Protein AF-A0A355GK27-F1 (afdb_monomer)

Radius of gyration: 18.5 Å; Cα contacts (8 Å, |Δi|>4): 114; chains: 1; bounding box: 37×32×58 Å

Solvent-ac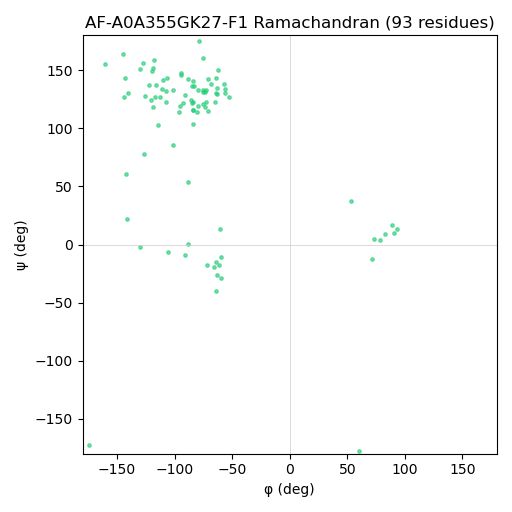cessible surface area (backbone atoms only — not comparable to full-atom values): 6457 Å² total; per-residue (Å²): 116,101,46,75,92,50,95,86,49,69,75,65,64,64,98,72,83,86,89,80,82,89,51,90,98,54,84,80,74,91,79,86,79,88,81,78,86,47,46,72,53,70,53,70,45,55,46,99,86,68,46,59,36,62,72,48,74,48,71,41,64,82,32,60,32,92,91,45,53,71,50,95,54,40,51,62,43,79,26,50,65,13,45,46,76,49,65,67,44,56,89,98,64,89,123

Mean predicted aligned error: 8.69 Å

Foldseek 3Di:
DVCPPDPPDFDQLDPDDDDDDDDPPDDDDDDDDDDDFKDKDKDFDADPVRFGDAWDWAFDSQQADPVCSRDPTHDIDIDGRRIDMDIRHDPPDDD

Secondary structure (DSSP, 8-state):
-TTTTSTT------S--------TT-PPPPPP-PPPPPEEEEEE-B-TTSPBPSEEEE--TT---TT-TTSTT---EEEETTEEEEEEEPTT---

Nearest PDB structures (foldseek):
  2mph-assembly1_A  TM=1.589E-01  e=9.175E+00  Homo sapiens

pLDDT: mean 80.05, std 16.35, range [41.25, 97.62]

Structure (mmCIF, N/CA/C/O backbone):
data_AF-A0A355GK27-F1
#
_entry.id   AF-A0A355GK27-F1
#
loop_
_atom_site.group_PDB
_atom_site.id
_atom_site.type_symbol
_atom_site.label_atom_id
_atom_site.label_alt_id
_atom_site.label_comp_id
_atom_site.label_asym_id
_atom_site.label_entity_id
_atom_site.label_seq_id
_atom_site.pdbx_PDB_ins_code
_atom_site.Cartn_x
_atom_site.Cartn_y
_atom_site.Cartn_z
_atom_site.occupancy
_atom_site.B_iso_or_equiv
_atom_site.auth_seq_id
_atom_site.auth_comp_id
_atom_site.auth_asym_id
_atom_site.auth_atom_id
_atom_site.pdbx_PDB_model_num
ATOM 1 N N . ARG A 1 1 ? -18.085 13.947 12.893 1.00 45.78 1 ARG A N 1
ATOM 2 C CA . ARG A 1 1 ? -16.670 13.800 12.453 1.00 45.78 1 ARG A CA 1
ATOM 3 C C . ARG A 1 1 ? -16.162 15.180 12.009 1.00 45.78 1 ARG A C 1
ATOM 5 O O . ARG A 1 1 ? -16.988 15.934 11.517 1.00 45.78 1 ARG A O 1
ATOM 12 N N . VAL A 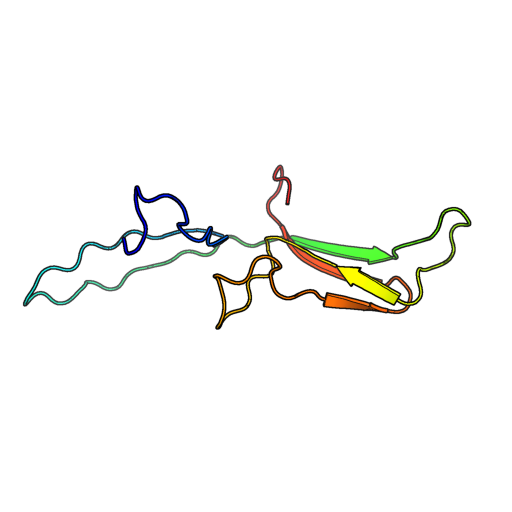1 2 ? -14.884 15.547 12.193 1.00 41.25 2 VAL A N 1
ATOM 13 C CA . VAL A 1 2 ? -14.406 16.960 12.119 1.00 41.25 2 VAL A CA 1
ATOM 14 C C . VAL A 1 2 ? -14.635 17.666 10.762 1.00 41.25 2 VAL A C 1
ATOM 16 O O . VAL A 1 2 ? -14.586 18.888 10.711 1.00 41.25 2 VAL A O 1
ATOM 19 N N . HIS A 1 3 ? -15.031 16.965 9.692 1.00 50.41 3 HIS A N 1
ATOM 20 C CA . HIS A 1 3 ? -15.332 17.590 8.391 1.00 50.41 3 HIS A CA 1
ATOM 21 C C . HIS A 1 3 ? -16.536 16.994 7.643 1.00 50.41 3 HIS A C 1
ATOM 23 O O . HIS A 1 3 ? -16.646 17.117 6.426 1.00 50.41 3 HIS A O 1
ATOM 29 N N . GLU A 1 4 ? -17.452 16.331 8.344 1.00 42.56 4 GLU A N 1
ATOM 30 C CA . GLU A 1 4 ? -18.635 15.749 7.700 1.00 42.56 4 GLU A CA 1
ATOM 31 C C . GLU A 1 4 ? -19.600 16.867 7.264 1.00 42.56 4 GLU A C 1
ATOM 33 O O . GLU A 1 4 ? -20.105 17.610 8.102 1.00 42.56 4 GLU A O 1
ATOM 38 N N . GLY A 1 5 ? -19.810 17.025 5.952 1.00 48.00 5 GLY A N 1
ATOM 39 C CA . GLY A 1 5 ? -20.793 17.959 5.384 1.00 48.00 5 GLY A CA 1
ATOM 40 C C . GLY A 1 5 ? -20.310 19.383 5.069 1.00 48.00 5 GLY A C 1
ATOM 41 O O .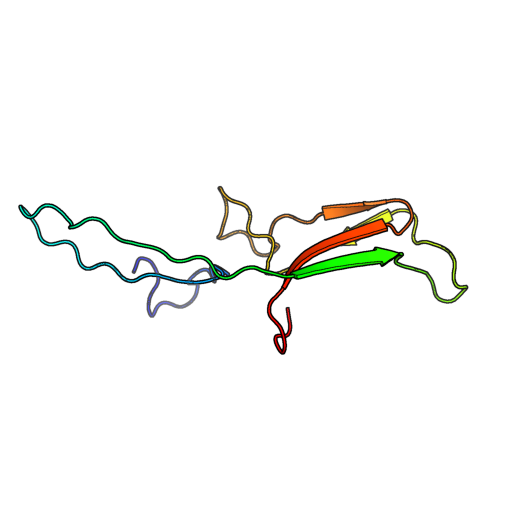 GLY A 1 5 ? -21.146 20.227 4.757 1.00 48.00 5 GLY A O 1
ATOM 42 N N . LYS A 1 6 ? -19.001 19.682 5.116 1.00 53.97 6 LYS A N 1
ATOM 43 C CA . LYS A 1 6 ? -18.458 20.998 4.708 1.00 53.97 6 LYS A CA 1
ATOM 44 C C . LYS A 1 6 ? -17.648 20.911 3.401 1.00 53.97 6 LYS A C 1
ATOM 46 O O . LYS A 1 6 ? -16.887 19.954 3.238 1.00 53.97 6 LYS A O 1
ATOM 51 N N . PRO A 1 7 ? -17.736 21.907 2.495 1.00 45.88 7 PRO A N 1
ATOM 52 C CA . PRO A 1 7 ? -16.788 22.052 1.390 1.00 45.88 7 PRO A CA 1
ATOM 53 C C . PRO A 1 7 ? -15.358 22.150 1.943 1.00 45.88 7 PRO A C 1
ATOM 55 O O . PRO A 1 7 ? -15.116 22.918 2.871 1.00 45.88 7 PRO A O 1
ATOM 58 N N . GLY A 1 8 ? -14.422 21.359 1.410 1.00 50.56 8 GLY A N 1
ATOM 59 C CA . GLY A 1 8 ? -13.025 21.340 1.871 1.00 50.56 8 GLY A CA 1
ATOM 60 C C . GLY A 1 8 ? -12.690 20.298 2.944 1.00 50.56 8 GLY A C 1
ATOM 61 O O . GLY A 1 8 ? -11.625 20.377 3.547 1.00 50.56 8 GLY A O 1
ATOM 62 N N . GLY A 1 9 ? -13.562 19.318 3.200 1.00 54.06 9 GLY A N 1
ATOM 63 C CA . GLY A 1 9 ? -13.189 18.169 4.025 1.00 54.06 9 GLY A CA 1
ATOM 64 C C . GLY A 1 9 ? -12.083 17.338 3.373 1.00 54.06 9 GLY A C 1
ATOM 65 O O . GLY A 1 9 ? -12.184 16.975 2.199 1.00 54.06 9 GLY A O 1
ATOM 66 N N . THR A 1 10 ? -11.031 17.028 4.129 1.00 53.97 10 THR A N 1
ATOM 67 C CA . THR A 1 10 ? -9.925 16.233 3.603 1.00 53.97 10 THR A CA 1
ATOM 68 C C . THR A 1 10 ? -10.317 14.770 3.439 1.00 53.97 10 THR A C 1
ATOM 70 O O . THR A 1 10 ? -10.917 14.151 4.323 1.00 53.97 10 THR A O 1
ATOM 73 N N . ARG A 1 11 ? -9.989 14.201 2.277 1.00 54.84 11 ARG A N 1
ATOM 74 C CA . ARG A 1 11 ? -10.282 12.805 1.965 1.00 54.84 11 ARG A CA 1
ATOM 75 C C . ARG A 1 11 ? -9.188 11.914 2.546 1.00 54.84 11 ARG A C 1
ATOM 77 O O . ARG A 1 11 ? -8.107 11.815 1.983 1.00 54.84 11 ARG A O 1
ATOM 84 N N . VAL A 1 12 ? -9.498 11.254 3.657 1.00 58.50 12 VAL A N 1
ATOM 85 C CA . VAL A 1 12 ? -8.627 10.239 4.261 1.00 58.50 12 VAL A CA 1
ATOM 86 C C . VAL A 1 12 ? -8.865 8.898 3.568 1.00 58.50 12 VAL A C 1
ATOM 88 O O . VAL A 1 12 ? -9.958 8.336 3.660 1.00 58.50 12 VAL A O 1
ATOM 91 N N . TYR A 1 13 ? -7.843 8.374 2.894 1.00 61.00 13 TYR A N 1
ATOM 92 C CA . TYR A 1 13 ? -7.880 7.088 2.186 1.00 61.00 13 TYR A CA 1
ATOM 93 C C . TYR A 1 13 ? -7.494 5.920 3.105 1.00 61.00 13 TYR A C 1
ATOM 95 O O . TYR A 1 13 ? -6.578 5.160 2.815 1.00 61.00 13 TYR A O 1
ATOM 103 N N . ALA A 1 14 ? -8.168 5.780 4.248 1.00 63.97 14 ALA A N 1
ATOM 104 C CA . ALA A 1 14 ? -7.956 4.613 5.102 1.00 63.97 14 ALA A CA 1
ATOM 105 C C . ALA A 1 14 ? -8.550 3.352 4.452 1.00 63.97 14 ALA A C 1
ATOM 107 O O . ALA A 1 14 ? -9.636 3.402 3.874 1.00 63.97 14 ALA A O 1
ATOM 108 N N . HIS A 1 15 ? -7.873 2.213 4.610 1.00 68.88 15 HIS A N 1
ATOM 109 C CA . HIS A 1 15 ? -8.324 0.910 4.100 1.00 68.88 15 HIS A CA 1
ATOM 110 C C . HIS A 1 15 ? -9.686 0.467 4.664 1.00 68.88 15 HIS A C 1
ATOM 112 O O . HIS A 1 15 ? -10.416 -0.286 4.016 1.00 68.88 15 HIS A O 1
ATOM 118 N N . ALA A 1 16 ? -10.009 0.902 5.886 1.00 73.31 16 ALA A N 1
ATOM 119 C CA . ALA A 1 16 ? -11.273 0.654 6.565 1.00 73.31 16 ALA A CA 1
ATOM 120 C C . ALA A 1 16 ? -11.482 1.674 7.696 1.00 73.31 16 ALA A C 1
ATOM 122 O O . ALA A 1 16 ? -10.522 2.206 8.255 1.00 73.31 16 ALA A O 1
ATOM 123 N N . PHE A 1 17 ? -12.742 1.910 8.064 1.00 76.38 17 PHE A N 1
ATOM 124 C CA . PHE A 1 17 ? -13.107 2.662 9.263 1.00 76.38 17 PHE A CA 1
ATOM 125 C C . PHE A 1 17 ? -13.954 1.780 10.173 1.00 76.38 17 PHE A C 1
ATOM 127 O O . PHE A 1 17 ? -15.015 1.318 9.758 1.00 76.38 17 PHE A O 1
ATOM 134 N N . GLN A 1 18 ? -13.525 1.609 11.424 1.00 82.75 18 GLN A N 1
ATOM 135 C CA . GLN A 1 18 ? -14.358 1.014 12.462 1.00 82.75 18 GLN A CA 1
ATOM 136 C C . GLN A 1 18 ? -15.017 2.133 13.265 1.00 82.75 18 GLN A C 1
ATOM 138 O O . GLN A 1 18 ? -14.347 2.923 13.932 1.00 82.75 18 GLN A O 1
ATOM 143 N N . LYS A 1 19 ? -16.344 2.232 13.179 1.00 83.56 19 LYS A N 1
ATOM 144 C CA . LYS A 1 19 ? -17.092 3.217 13.962 1.00 83.56 19 LYS A CA 1
ATOM 145 C C . LYS A 1 19 ? -17.135 2.769 15.422 1.00 83.56 19 LYS A C 1
ATOM 147 O O . LYS A 1 19 ? -17.509 1.633 15.706 1.00 83.56 19 LYS A O 1
ATOM 152 N N . ILE A 1 20 ? -16.813 3.687 16.328 1.00 87.44 20 ILE A N 1
ATOM 153 C CA . ILE A 1 20 ? -17.024 3.538 17.771 1.00 87.44 20 ILE A CA 1
ATOM 154 C C . ILE A 1 20 ? -17.949 4.653 18.268 1.00 87.44 20 ILE A C 1
ATOM 156 O O . ILE A 1 20 ? -17.949 5.754 17.716 1.00 87.44 20 ILE A O 1
ATOM 160 N N . ASN A 1 21 ? -18.734 4.367 19.307 1.00 88.06 21 ASN A N 1
ATOM 161 C CA . A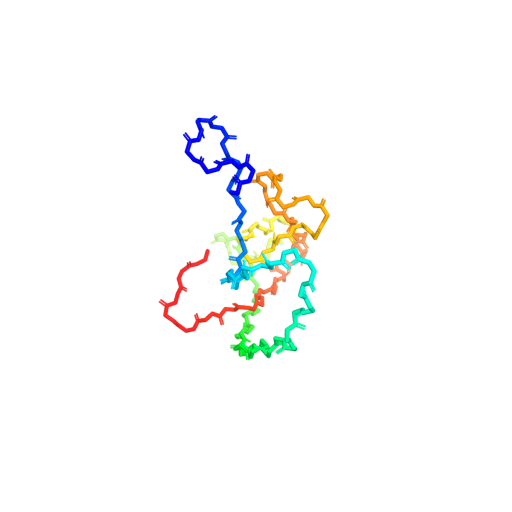SN A 1 21 ? -19.662 5.321 19.923 1.00 88.06 21 ASN A CA 1
ATOM 162 C C . ASN A 1 21 ? -19.394 5.389 21.438 1.00 88.06 21 ASN A C 1
ATOM 164 O O . ASN A 1 21 ? -20.112 4.751 22.211 1.00 88.06 21 ASN A O 1
ATOM 168 N N . PRO A 1 22 ? -18.346 6.104 21.879 1.00 90.12 22 PRO A N 1
ATOM 169 C CA . PRO A 1 22 ? -18.048 6.232 23.300 1.00 90.12 22 PRO A CA 1
ATOM 170 C C . PRO A 1 22 ? -19.170 6.966 24.041 1.00 90.12 22 PRO A C 1
ATOM 172 O O . PRO A 1 22 ? -19.763 7.912 23.521 1.00 90.12 22 PRO A O 1
ATOM 175 N N . GLN A 1 23 ? -19.437 6.541 25.275 1.00 91.94 23 GLN A N 1
ATOM 176 C CA . GLN A 1 23 ? -20.358 7.219 26.186 1.00 91.94 23 GLN A CA 1
ATOM 177 C C . GLN A 1 23 ? -19.591 7.737 27.400 1.00 91.94 23 GLN A C 1
ATOM 179 O O . GLN A 1 23 ? -18.742 7.039 27.952 1.00 91.94 23 GLN A O 1
ATOM 184 N N . MET A 1 24 ? -19.896 8.966 27.820 1.00 93.31 24 MET A N 1
ATOM 185 C CA . MET A 1 24 ? -19.256 9.583 28.981 1.00 93.31 24 MET A CA 1
ATOM 186 C C . MET A 1 24 ? -19.438 8.704 30.226 1.00 93.31 24 MET A C 1
ATOM 188 O O . MET A 1 24 ? -20.536 8.215 30.487 1.00 93.31 24 MET A O 1
ATOM 192 N N . GLY A 1 25 ? -18.357 8.498 30.979 1.00 93.50 25 GLY A N 1
ATOM 193 C CA . GLY A 1 25 ? -18.371 7.690 32.201 1.00 93.50 25 GLY A CA 1
ATOM 194 C C . GLY A 1 25 ? -18.474 6.177 31.983 1.00 93.50 25 GLY A C 1
ATOM 195 O O . GLY A 1 25 ? -18.568 5.448 32.966 1.00 93.50 25 GLY A O 1
ATOM 196 N N . LYS A 1 26 ? -18.444 5.689 30.734 1.00 93.06 26 LYS A N 1
ATOM 197 C CA . LYS A 1 26 ? -18.383 4.255 30.426 1.00 93.06 26 LYS A CA 1
ATOM 198 C C . LYS A 1 26 ? -17.037 3.882 29.822 1.00 93.06 26 LYS A C 1
ATOM 200 O O . LYS A 1 26 ? -16.559 4.541 28.899 1.00 93.06 26 LYS A O 1
ATOM 205 N N . THR A 1 27 ? -16.463 2.792 30.317 1.00 92.12 27 THR A N 1
ATOM 206 C CA . THR A 1 27 ? -15.315 2.144 29.682 1.00 92.12 27 THR A CA 1
ATOM 207 C C . THR A 1 27 ? -15.759 1.520 28.362 1.00 92.12 27 THR A C 1
ATOM 209 O O . THR A 1 27 ? -16.848 0.956 28.272 1.00 92.12 27 THR A O 1
ATOM 212 N N . LEU A 1 28 ? -14.935 1.657 27.325 1.00 90.50 28 LEU A N 1
ATOM 213 C CA . LEU A 1 28 ? -15.149 0.951 26.067 1.00 90.50 28 LEU A CA 1
ATOM 214 C C . LEU A 1 28 ? -14.749 -0.512 26.236 1.00 90.50 28 LEU A C 1
ATOM 216 O O . LEU A 1 28 ? -13.665 -0.797 26.744 1.00 90.50 28 LEU A O 1
ATOM 220 N N . GLU A 1 29 ? -15.606 -1.411 25.768 1.00 89.62 29 GLU A N 1
ATOM 221 C CA . GLU A 1 29 ? -15.253 -2.823 25.661 1.00 89.62 29 GLU A CA 1
ATOM 222 C C . GLU A 1 29 ? -14.085 -3.016 24.681 1.00 89.62 29 GLU A C 1
ATOM 224 O O . GLU A 1 29 ? -13.954 -2.238 23.722 1.00 89.62 29 GLU A O 1
ATOM 229 N N . PRO A 1 30 ? -13.242 -4.045 24.887 1.00 90.06 30 PRO A N 1
ATOM 230 C CA . PRO A 1 30 ? -12.201 -4.404 23.938 1.00 90.06 30 PRO A CA 1
ATOM 231 C C . PRO A 1 30 ? -12.777 -4.592 22.533 1.00 90.06 30 PRO A C 1
ATOM 233 O O . PRO A 1 30 ? -13.729 -5.342 22.321 1.00 90.06 30 PRO A O 1
ATOM 236 N N . LEU A 1 31 ? -12.185 -3.893 21.569 1.00 89.38 31 LEU A N 1
ATOM 237 C CA . LEU A 1 31 ? -12.551 -4.001 20.166 1.00 89.38 31 LEU A CA 1
ATOM 238 C C . LEU A 1 31 ? -11.625 -5.006 19.484 1.00 89.38 31 LEU A C 1
ATOM 240 O O . LEU A 1 31 ? -10.417 -4.783 19.402 1.00 89.38 31 LEU A O 1
ATOM 244 N N . GLU A 1 32 ? -12.201 -6.074 18.947 1.00 90.94 32 GLU A N 1
ATOM 245 C CA . GLU A 1 32 ? -11.485 -6.976 18.052 1.00 90.94 32 GLU A CA 1
ATOM 246 C C . GLU A 1 32 ? -11.524 -6.419 16.623 1.00 90.94 32 GLU A C 1
ATOM 248 O O . GLU A 1 32 ? -12.594 -6.162 16.068 1.00 90.94 32 GLU A O 1
ATOM 253 N N . ILE A 1 33 ? -10.347 -6.204 16.028 1.00 88.12 33 ILE A N 1
ATOM 254 C CA . ILE A 1 33 ? -10.204 -5.789 14.629 1.00 88.12 33 ILE A CA 1
ATOM 255 C C . ILE A 1 33 ? -9.515 -6.920 13.875 1.00 88.12 33 ILE A C 1
ATOM 257 O O . ILE A 1 33 ? -8.299 -7.091 13.964 1.00 88.12 33 ILE A O 1
ATOM 261 N N . THR A 1 34 ? -10.286 -7.682 13.107 1.00 88.19 34 THR A N 1
ATOM 262 C CA . THR A 1 34 ? -9.737 -8.727 12.241 1.00 88.19 34 THR A CA 1
ATOM 263 C C . THR A 1 34 ? -9.182 -8.102 10.964 1.00 88.19 34 THR A C 1
ATOM 265 O O . THR A 1 34 ? -9.909 -7.476 10.190 1.00 88.19 34 THR A O 1
ATOM 268 N N . LEU A 1 35 ? -7.883 -8.279 10.727 1.00 85.38 35 LEU A N 1
ATOM 269 C CA . LEU A 1 35 ? -7.248 -7.853 9.485 1.00 85.38 35 LEU A CA 1
ATOM 270 C C . LEU A 1 35 ? -7.444 -8.912 8.402 1.00 85.38 35 LEU A C 1
ATOM 272 O O . LEU A 1 35 ? -7.258 -10.104 8.635 1.00 85.38 35 LEU A O 1
ATOM 276 N N . GLN A 1 36 ? -7.777 -8.458 7.199 1.00 83.81 36 GLN A N 1
ATOM 277 C CA . GLN A 1 36 ? -7.724 -9.294 6.006 1.00 83.81 36 GLN A CA 1
ATOM 278 C C . GLN A 1 36 ? -6.306 -9.262 5.442 1.00 83.81 36 GLN A C 1
ATOM 280 O O . GLN A 1 36 ? -5.701 -8.191 5.347 1.00 83.81 36 GLN A O 1
ATOM 285 N N . SER A 1 37 ? -5.783 -10.421 5.048 1.00 87.44 37 SER A N 1
ATOM 286 C CA . SER A 1 37 ? -4.504 -10.491 4.348 1.00 87.44 37 SER A CA 1
ATOM 287 C C . SER A 1 37 ? -4.600 -9.765 3.008 1.00 87.44 37 SER A C 1
ATOM 289 O O . SER A 1 37 ? -5.514 -10.013 2.225 1.00 87.44 37 SER A O 1
ATOM 291 N N . GLY A 1 38 ? -3.646 -8.873 2.751 1.00 89.38 38 GLY A N 1
ATOM 292 C CA . GLY A 1 38 ? -3.446 -8.279 1.435 1.00 89.38 38 GLY A CA 1
ATOM 293 C C . GLY A 1 38 ? -2.389 -9.050 0.653 1.00 89.38 38 GLY A C 1
ATOM 294 O O . GLY A 1 38 ? -1.417 -9.542 1.229 1.00 89.38 38 GLY A O 1
ATOM 295 N N . ALA A 1 39 ? -2.566 -9.132 -0.660 1.00 93.00 39 ALA A N 1
ATOM 296 C CA . ALA A 1 39 ? -1.551 -9.629 -1.568 1.00 93.00 39 ALA A CA 1
ATOM 297 C C . ALA A 1 39 ? -0.445 -8.586 -1.790 1.00 93.00 39 ALA A C 1
ATOM 299 O O . ALA A 1 39 ? -0.624 -7.380 -1.576 1.00 93.00 39 ALA A O 1
ATOM 300 N N . THR A 1 40 ? 0.694 -9.083 -2.265 1.00 93.31 40 THR A N 1
ATOM 301 C CA . THR A 1 40 ? 1.844 -8.281 -2.676 1.00 93.31 40 THR A CA 1
ATOM 302 C C . THR A 1 40 ? 2.082 -8.491 -4.160 1.00 93.31 40 THR A C 1
ATOM 304 O O . THR A 1 40 ? 2.248 -9.625 -4.604 1.00 93.31 40 THR A O 1
ATOM 307 N N . VAL A 1 41 ? 2.161 -7.398 -4.911 1.00 92.25 41 VAL A N 1
ATOM 308 C CA . VAL A 1 41 ? 2.634 -7.396 -6.296 1.00 92.25 41 VAL A CA 1
ATOM 309 C C . VAL A 1 41 ? 4.012 -6.755 -6.326 1.00 92.25 41 VAL A C 1
ATOM 311 O O . VAL A 1 41 ? 4.230 -5.689 -5.755 1.00 92.25 41 VAL A O 1
ATOM 314 N N . ALA A 1 42 ? 4.949 -7.406 -7.001 1.00 93.81 42 ALA A N 1
ATOM 315 C CA . ALA A 1 42 ? 6.265 -6.860 -7.284 1.00 93.81 42 ALA A CA 1
ATOM 316 C C . ALA A 1 42 ? 6.565 -7.025 -8.772 1.00 93.81 42 ALA A C 1
ATOM 318 O O . ALA A 1 42 ? 6.074 -7.958 -9.411 1.00 93.81 42 ALA A O 1
ATOM 319 N N . GLY A 1 43 ? 7.369 -6.123 -9.322 1.00 94.62 43 GLY A N 1
ATOM 320 C CA . GLY A 1 43 ? 7.714 -6.172 -10.734 1.00 94.62 43 GLY A CA 1
ATOM 321 C C . GLY A 1 43 ? 8.745 -5.135 -11.141 1.00 94.62 43 GLY A C 1
ATOM 322 O O . GLY A 1 43 ? 9.317 -4.426 -10.308 1.00 94.62 43 GLY A O 1
ATOM 323 N N . THR A 1 44 ? 8.960 -5.056 -12.451 1.00 96.19 44 THR A N 1
ATOM 324 C CA . THR A 1 44 ? 9.904 -4.127 -13.069 1.00 96.19 44 THR A CA 1
ATOM 325 C C . THR A 1 44 ? 9.161 -3.185 -14.006 1.00 96.19 44 THR A C 1
ATOM 327 O O . THR A 1 44 ? 8.554 -3.610 -14.986 1.00 96.19 44 THR A O 1
ATOM 330 N N . LEU A 1 45 ? 9.218 -1.892 -13.705 1.00 95.62 45 LEU A N 1
ATOM 331 C CA . LEU A 1 45 ? 8.762 -0.823 -14.576 1.00 95.62 45 LEU A CA 1
ATOM 332 C C . LEU A 1 45 ? 9.752 -0.662 -15.732 1.00 95.62 45 LEU A C 1
ATOM 334 O O . LEU A 1 45 ? 10.935 -0.403 -15.498 1.00 95.62 45 LEU A O 1
ATOM 338 N N . VAL A 1 46 ? 9.259 -0.789 -16.962 1.00 96.88 46 VAL A N 1
ATOM 339 C CA . VAL A 1 46 ? 10.054 -0.673 -18.190 1.00 96.88 46 VAL A CA 1
ATOM 340 C C . VAL A 1 46 ? 9.563 0.475 -19.071 1.00 96.88 46 VAL A C 1
ATOM 342 O O . VAL A 1 46 ? 8.391 0.846 -19.033 1.00 96.88 46 VAL A O 1
ATOM 345 N N . ASP A 1 47 ? 10.472 1.051 -19.852 1.00 95.06 47 ASP A N 1
ATOM 346 C CA . ASP A 1 47 ? 10.176 2.030 -20.894 1.00 95.06 47 ASP A CA 1
ATOM 347 C C . ASP A 1 47 ? 9.647 1.349 -22.182 1.00 95.06 47 ASP A C 1
ATOM 349 O O . ASP A 1 47 ? 9.628 0.117 -22.270 1.00 95.06 47 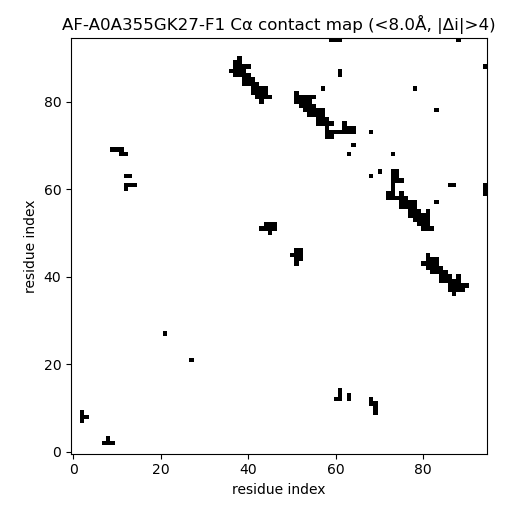ASP A O 1
ATOM 353 N N . PRO A 1 48 ? 9.236 2.109 -23.218 1.00 97.38 48 PRO A N 1
ATOM 354 C CA . PRO A 1 48 ? 8.750 1.527 -24.474 1.00 97.38 48 PRO A CA 1
ATOM 355 C C . PRO A 1 48 ? 9.773 0.675 -25.242 1.00 97.38 48 PRO A C 1
ATOM 357 O O . PRO A 1 48 ? 9.388 -0.092 -26.119 1.00 97.38 48 PRO A O 1
ATOM 360 N N . SER A 1 49 ? 11.068 0.802 -24.938 1.00 97.00 49 SER A N 1
ATOM 361 C CA . SER A 1 49 ? 12.133 -0.038 -25.497 1.00 97.00 49 SER A CA 1
ATOM 362 C C . SER A 1 49 ? 12.385 -1.314 -24.682 1.00 97.00 49 SER A C 1
ATOM 364 O O . SER A 1 49 ? 13.254 -2.109 -25.038 1.00 97.00 49 SER A O 1
ATOM 366 N N . GLY A 1 50 ? 11.633 -1.516 -23.594 1.00 97.12 50 GLY A N 1
ATOM 367 C CA . GLY A 1 50 ? 11.760 -2.649 -22.682 1.00 97.12 50 GLY A CA 1
ATOM 368 C C . GLY A 1 50 ? 12.862 -2.489 -21.632 1.00 97.12 50 GLY A C 1
ATOM 369 O O . GLY A 1 50 ? 13.175 -3.452 -20.934 1.00 97.12 50 GLY A O 1
ATOM 370 N N . LYS A 1 51 ? 13.472 -1.304 -21.497 1.00 97.50 51 LYS A N 1
ATOM 371 C CA . LYS A 1 51 ? 14.541 -1.072 -20.514 1.00 97.50 51 LYS A CA 1
ATOM 372 C C . LYS A 1 51 ? 13.965 -0.640 -19.166 1.00 97.50 51 LYS A C 1
ATOM 374 O O . LYS A 1 51 ? 13.016 0.141 -19.155 1.00 97.50 51 LYS A O 1
ATOM 379 N N . PRO A 1 52 ? 14.532 -1.080 -18.027 1.00 97.62 52 PRO A N 1
ATOM 380 C CA . PRO A 1 52 ? 14.077 -0.636 -16.716 1.00 97.62 52 PRO A CA 1
ATOM 381 C C . PRO A 1 52 ? 14.135 0.885 -16.555 1.00 97.62 52 PRO A C 1
ATOM 383 O O . PRO A 1 52 ? 15.113 1.535 -16.930 1.00 97.62 52 PRO A O 1
ATOM 386 N N . VAL A 1 53 ? 13.097 1.453 -15.947 1.00 97.19 53 VAL A N 1
ATOM 387 C CA . VAL A 1 53 ? 13.050 2.882 -15.630 1.00 97.19 53 VAL A CA 1
ATOM 388 C C . VAL A 1 53 ? 13.981 3.176 -14.457 1.00 97.19 53 VAL A C 1
ATOM 390 O O . VAL A 1 53 ? 13.776 2.685 -13.350 1.00 97.19 53 VAL A O 1
ATOM 393 N N . GLN A 1 54 ? 14.995 4.014 -14.670 1.00 95.44 54 GLN A N 1
ATOM 394 C CA . GLN A 1 54 ? 16.036 4.247 -13.661 1.00 95.44 54 GLN A CA 1
ATOM 395 C C . GLN A 1 54 ? 15.514 4.901 -12.381 1.00 95.44 54 GLN A C 1
ATOM 397 O O . GLN A 1 54 ? 15.935 4.523 -11.288 1.00 95.44 54 GLN A O 1
ATOM 402 N N . GLN A 1 55 ? 14.607 5.869 -12.513 1.00 95.50 55 GLN A N 1
ATOM 403 C CA . GLN A 1 55 ? 14.018 6.595 -11.394 1.00 95.50 55 GLN A CA 1
ATOM 404 C C . GLN A 1 55 ? 12.556 6.914 -11.696 1.00 95.50 55 GLN A C 1
ATOM 406 O O . GLN A 1 55 ? 12.248 7.513 -12.724 1.00 95.50 55 GLN A O 1
ATOM 411 N N . ALA A 1 56 ? 11.664 6.541 -10.784 1.00 93.81 56 ALA A N 1
ATOM 412 C CA . ALA A 1 56 ? 10.260 6.925 -10.827 1.00 93.81 56 ALA A CA 1
ATOM 413 C C . ALA A 1 56 ? 9.707 7.137 -9.413 1.00 93.81 56 ALA A C 1
ATOM 415 O O . ALA A 1 56 ? 10.301 6.716 -8.419 1.00 93.81 56 ALA A O 1
ATOM 416 N N . LEU A 1 57 ? 8.553 7.798 -9.335 1.00 91.19 57 LEU A N 1
ATOM 417 C CA . LEU A 1 57 ? 7.765 7.901 -8.112 1.00 91.19 57 LEU A CA 1
ATOM 418 C C . LEU A 1 57 ? 6.521 7.033 -8.261 1.00 91.19 57 LEU A C 1
ATOM 420 O O . LEU A 1 57 ? 5.731 7.236 -9.182 1.00 91.19 57 LEU A O 1
ATOM 424 N N . MET A 1 58 ? 6.342 6.084 -7.347 1.00 88.25 58 MET A N 1
ATOM 425 C CA . MET A 1 58 ? 5.113 5.308 -7.239 1.00 88.25 58 MET A CA 1
ATOM 426 C C . MET A 1 58 ? 4.187 5.992 -6.238 1.00 88.25 58 MET A C 1
ATOM 428 O O . MET A 1 58 ? 4.539 6.189 -5.075 1.00 88.25 58 MET A O 1
ATOM 432 N N . ILE A 1 59 ? 2.993 6.346 -6.706 1.00 84.69 59 ILE A N 1
ATOM 433 C CA . ILE A 1 59 ? 1.934 6.954 -5.903 1.00 84.69 59 ILE A CA 1
ATOM 434 C C . ILE A 1 59 ? 0.801 5.935 -5.814 1.00 84.69 59 ILE A C 1
ATOM 436 O O . ILE A 1 59 ? 0.341 5.444 -6.841 1.00 84.69 59 ILE A O 1
ATOM 440 N N . SER A 1 60 ? 0.349 5.619 -4.602 1.00 82.31 60 SER A N 1
ATOM 441 C CA . SER A 1 60 ? -0.761 4.690 -4.380 1.00 82.31 60 SER A CA 1
ATOM 442 C C . SER A 1 60 ? -1.626 5.149 -3.215 1.00 82.31 60 SER A C 1
ATOM 444 O O . SER A 1 60 ? -1.113 5.621 -2.202 1.00 82.31 60 SER A O 1
ATOM 446 N N . ARG A 1 61 ? -2.944 4.942 -3.326 1.00 77.75 61 ARG A N 1
ATOM 447 C CA . ARG A 1 61 ? -3.895 5.173 -2.225 1.00 77.75 61 ARG A CA 1
ATOM 448 C C . ARG A 1 61 ? -3.678 4.221 -1.044 1.00 77.75 61 ARG A C 1
ATOM 450 O O . ARG A 1 61 ? -4.107 4.539 0.057 1.00 77.75 61 ARG A O 1
ATOM 457 N N . LEU A 1 62 ? -2.986 3.099 -1.262 1.00 80.12 62 LEU A N 1
ATOM 458 C CA . LEU A 1 62 ? -2.587 2.159 -0.208 1.00 80.12 62 LEU A CA 1
ATOM 459 C C . LEU A 1 62 ? -1.461 2.715 0.679 1.00 80.12 62 LEU A C 1
ATOM 461 O O . LEU A 1 62 ? -1.253 2.244 1.796 1.00 80.12 62 LEU A O 1
ATOM 465 N N . LYS A 1 63 ? -0.744 3.745 0.208 1.00 77.88 63 LYS A N 1
ATOM 466 C CA . LYS A 1 63 ? 0.340 4.393 0.950 1.00 77.88 63 LYS A CA 1
ATOM 467 C C . LYS A 1 63 ? -0.125 5.699 1.567 1.00 77.88 63 LYS A C 1
ATOM 469 O O . LYS A 1 63 ? 0.044 6.774 1.002 1.00 77.88 63 LYS A O 1
ATOM 474 N N . VAL A 1 64 ? -0.707 5.611 2.755 1.00 70.06 64 VAL A N 1
ATOM 475 C CA . VAL A 1 64 ? -1.089 6.787 3.546 1.00 70.06 64 VAL A CA 1
ATOM 476 C C . VAL A 1 64 ? 0.062 7.162 4.473 1.00 70.06 64 VAL A C 1
ATOM 478 O O . VAL A 1 64 ? 0.550 6.312 5.213 1.00 70.06 64 VAL A O 1
ATOM 481 N N . ALA A 1 65 ? 0.476 8.431 4.463 1.00 65.81 65 ALA A N 1
ATOM 482 C CA . ALA A 1 65 ? 1.476 8.916 5.409 1.00 65.81 65 ALA A CA 1
ATOM 483 C C . ALA A 1 65 ? 0.903 8.839 6.843 1.00 65.81 65 ALA A C 1
ATOM 485 O O . ALA A 1 65 ? -0.138 9.453 7.104 1.00 65.81 65 ALA A O 1
ATOM 486 N N . PRO A 1 66 ? 1.552 8.125 7.784 1.00 58.84 66 PRO A N 1
ATOM 487 C CA . PRO A 1 66 ? 0.977 7.829 9.100 1.00 58.84 66 PRO A CA 1
ATOM 488 C C . PRO A 1 66 ? 0.706 9.075 9.956 1.00 58.84 66 PRO A C 1
ATOM 490 O O . PRO A 1 66 ? -0.188 9.059 10.797 1.00 58.84 66 PRO A O 1
ATOM 493 N N . THR A 1 67 ? 1.444 10.165 9.734 1.00 60.78 67 THR A N 1
ATOM 494 C CA . THR A 1 67 ? 1.327 11.424 10.492 1.00 60.78 67 THR A CA 1
ATOM 495 C C . THR A 1 67 ? 0.640 12.554 9.724 1.00 60.78 67 THR A C 1
ATOM 497 O O . THR A 1 67 ? 0.348 13.592 10.312 1.00 60.78 67 THR A O 1
ATOM 500 N N . SER A 1 68 ? 0.345 12.351 8.437 1.00 61.69 68 SER A N 1
ATOM 501 C CA . SER A 1 68 ? -0.224 13.372 7.548 1.00 61.69 68 SER A CA 1
ATOM 502 C C . SER A 1 68 ? -1.249 12.757 6.585 1.00 61.69 68 SER A C 1
ATOM 504 O O . SER A 1 68 ? -1.073 12.847 5.367 1.00 61.69 68 SER A O 1
ATOM 506 N N . PRO A 1 69 ? -2.341 12.150 7.094 1.00 58.09 69 PRO A N 1
ATOM 507 C CA . PRO A 1 69 ? -3.360 11.505 6.257 1.00 58.09 69 PRO A CA 1
ATOM 508 C C . PRO A 1 69 ? -4.092 12.492 5.336 1.00 58.09 69 PRO A C 1
ATOM 510 O O . PRO A 1 69 ? -4.761 12.079 4.390 1.00 58.09 69 PRO A O 1
ATOM 513 N N . ASP A 1 70 ? -3.943 13.787 5.619 1.00 58.72 70 ASP A N 1
ATOM 514 C CA . ASP A 1 70 ? -4.604 14.888 4.937 1.00 58.72 70 ASP A CA 1
ATOM 515 C C . ASP A 1 70 ? -3.805 15.462 3.749 1.00 58.72 70 ASP A C 1
ATOM 517 O O . ASP A 1 70 ? -4.307 16.285 2.981 1.00 58.72 70 ASP A O 1
ATOM 521 N N . TRP A 1 71 ? -2.549 15.044 3.570 1.00 57.22 71 TRP A N 1
ATOM 522 C CA . TRP A 1 71 ? -1.706 15.533 2.481 1.00 57.22 71 TRP A CA 1
ATOM 523 C C . TRP A 1 71 ? -1.965 14.720 1.205 1.00 57.22 71 TRP A C 1
ATOM 525 O O . TRP A 1 71 ? -1.798 13.502 1.167 1.00 57.22 71 TRP A O 1
ATOM 535 N N . TRP A 1 72 ? -2.371 15.422 0.142 1.00 50.41 72 TRP A N 1
ATOM 536 C CA . TRP A 1 72 ? -2.997 14.919 -1.097 1.00 50.41 72 TRP A CA 1
ATOM 537 C C . TRP A 1 72 ? -2.178 13.915 -1.953 1.00 50.41 72 TRP A C 1
ATOM 539 O O . TRP A 1 72 ? -2.532 13.645 -3.096 1.00 50.41 72 TRP A O 1
ATOM 549 N N . ARG A 1 73 ? -1.080 13.312 -1.493 1.00 54.34 73 ARG A N 1
ATOM 550 C CA . ARG A 1 73 ? -0.289 12.394 -2.345 1.00 54.34 73 ARG A CA 1
ATOM 551 C C . ARG A 1 73 ? 0.042 11.041 -1.729 1.00 54.34 73 ARG A C 1
ATOM 553 O O . ARG A 1 73 ? 0.619 10.222 -2.437 1.00 54.34 73 ARG A O 1
ATOM 560 N N . GLY A 1 74 ? -0.350 10.779 -0.481 1.00 58.94 74 GLY A N 1
ATOM 561 C CA . GLY A 1 74 ? 0.207 9.626 0.219 1.00 58.94 74 GLY A CA 1
ATOM 562 C C . GLY A 1 74 ? 1.730 9.748 0.354 1.00 58.94 74 GLY A C 1
ATOM 563 O O . GLY A 1 74 ? 2.325 10.751 -0.046 1.00 58.94 74 GLY A O 1
ATOM 564 N N . GLU A 1 75 ? 2.378 8.744 0.928 1.00 68.25 75 GLU A N 1
ATOM 565 C CA . GLU A 1 75 ? 3.839 8.667 0.883 1.00 68.25 75 GLU A CA 1
ATOM 566 C C . GLU A 1 75 ? 4.246 8.018 -0.446 1.00 68.25 75 GLU A C 1
ATOM 568 O O . GLU A 1 75 ? 3.874 6.878 -0.726 1.00 68.25 75 GLU A O 1
ATOM 573 N N . SER A 1 76 ? 4.941 8.763 -1.311 1.00 79.31 76 SER A N 1
ATOM 574 C CA . SER A 1 76 ? 5.415 8.219 -2.585 1.00 79.31 76 SER A CA 1
ATOM 575 C C . SER A 1 76 ? 6.677 7.393 -2.377 1.00 79.31 76 SER A C 1
ATOM 577 O O . SER A 1 76 ? 7.647 7.890 -1.798 1.00 79.31 76 SER A O 1
ATOM 579 N N . ASP A 1 77 ? 6.722 6.204 -2.963 1.00 85.75 77 ASP A N 1
ATOM 580 C CA . ASP A 1 77 ? 7.950 5.418 -3.009 1.00 85.75 77 ASP A CA 1
ATOM 581 C C . ASP A 1 77 ? 8.830 5.847 -4.173 1.00 85.75 77 ASP A C 1
ATOM 583 O O . ASP A 1 77 ? 8.365 6.053 -5.298 1.00 85.75 77 ASP A O 1
ATOM 587 N N . LYS A 1 78 ? 10.136 5.886 -3.919 1.00 89.62 78 LYS A N 1
ATOM 588 C CA . LYS A 1 78 ? 11.135 5.984 -4.979 1.00 89.62 78 LYS A CA 1
ATOM 589 C C . LYS A 1 78 ? 11.361 4.601 -5.580 1.00 89.62 78 LYS A C 1
ATOM 591 O O . LYS A 1 78 ? 11.917 3.724 -4.926 1.00 89.62 78 LYS A O 1
ATOM 596 N N . VAL A 1 79 ? 10.981 4.441 -6.841 1.00 92.50 79 VAL A N 1
ATOM 597 C CA . VAL A 1 79 ? 11.296 3.267 -7.659 1.00 92.50 79 VAL A CA 1
ATOM 598 C C . VAL A 1 79 ? 12.666 3.490 -8.287 1.00 92.50 79 VAL A C 1
ATOM 600 O O . VAL A 1 79 ? 12.884 4.504 -8.954 1.00 92.50 79 VAL A O 1
ATOM 603 N N . GLN A 1 80 ? 13.587 2.554 -8.065 1.00 93.31 80 GLN A N 1
ATOM 604 C CA . GLN A 1 80 ? 14.941 2.593 -8.618 1.00 93.31 80 GLN A CA 1
ATOM 605 C C . GLN A 1 80 ? 15.208 1.337 -9.441 1.00 93.31 80 GLN A C 1
ATOM 607 O O . GLN A 1 80 ? 14.864 0.229 -9.023 1.00 93.31 80 GLN A O 1
ATOM 612 N N . ASN A 1 81 ? 15.842 1.510 -10.603 1.00 93.56 81 ASN A N 1
ATOM 613 C CA . ASN A 1 81 ? 16.145 0.421 -11.541 1.00 93.56 81 ASN A CA 1
ATOM 614 C C . ASN A 1 81 ? 14.893 -0.399 -11.915 1.00 93.56 81 ASN A C 1
ATOM 616 O O . ASN A 1 81 ? 14.933 -1.623 -11.999 1.00 93.56 81 ASN A O 1
ATOM 620 N N . GLY A 1 82 ? 13.755 0.282 -12.054 1.00 93.12 82 GLY A N 1
ATOM 621 C CA . GLY A 1 82 ? 12.451 -0.282 -12.384 1.00 93.12 82 GLY A 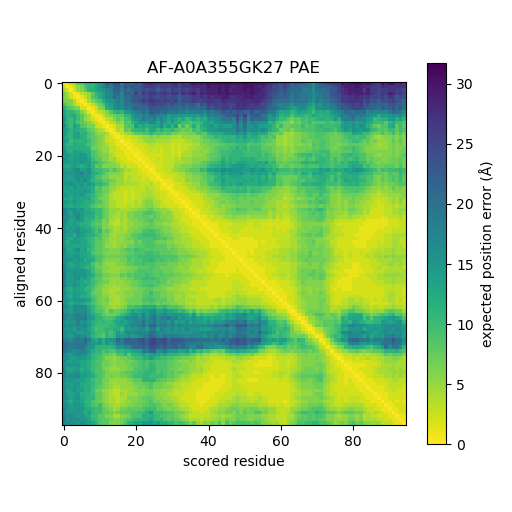CA 1
ATOM 622 C C . GLY A 1 82 ? 11.791 -1.095 -11.269 1.00 93.12 82 GLY A C 1
ATOM 623 O O . GLY A 1 82 ? 10.606 -1.383 -11.376 1.00 93.12 82 GLY A O 1
ATOM 624 N N . ASN A 1 83 ? 12.493 -1.457 -10.197 1.00 95.19 83 ASN A N 1
ATOM 625 C CA . ASN A 1 83 ? 11.964 -2.387 -9.202 1.00 95.19 83 ASN A CA 1
ATOM 626 C C . ASN A 1 83 ? 10.930 -1.714 -8.299 1.00 95.19 83 ASN A C 1
ATOM 628 O O . ASN A 1 83 ? 11.248 -0.762 -7.582 1.00 95.19 83 ASN A O 1
ATOM 632 N N . PHE A 1 84 ? 9.709 -2.244 -8.297 1.00 93.50 84 PHE A N 1
ATOM 633 C CA . PHE A 1 84 ? 8.637 -1.785 -7.422 1.00 93.50 84 PHE A CA 1
ATOM 634 C C . PHE A 1 84 ? 8.015 -2.944 -6.640 1.00 93.50 84 PHE A C 1
ATOM 636 O O . PHE A 1 84 ? 8.062 -4.105 -7.054 1.00 93.50 84 PHE A O 1
ATOM 643 N N . LYS A 1 85 ? 7.404 -2.598 -5.505 1.00 92.88 85 LYS A N 1
ATOM 644 C CA . LYS A 1 85 ? 6.613 -3.493 -4.662 1.00 92.88 85 LYS A CA 1
ATOM 645 C C . LYS A 1 85 ? 5.396 -2.731 -4.145 1.00 92.88 85 LYS A C 1
ATOM 647 O O . LYS A 1 85 ? 5.542 -1.636 -3.610 1.00 92.88 85 LYS A O 1
ATOM 652 N N . LEU A 1 86 ? 4.215 -3.317 -4.286 1.00 90.06 86 LEU A N 1
ATOM 653 C CA . LEU A 1 86 ? 2.953 -2.803 -3.769 1.00 90.06 86 LEU A CA 1
ATOM 654 C C . LEU A 1 86 ? 2.293 -3.880 -2.907 1.00 90.06 86 LEU A C 1
ATOM 656 O O . LEU A 1 86 ? 2.131 -5.017 -3.342 1.00 90.06 86 LEU A O 1
ATOM 660 N N . GLU A 1 87 ? 1.932 -3.519 -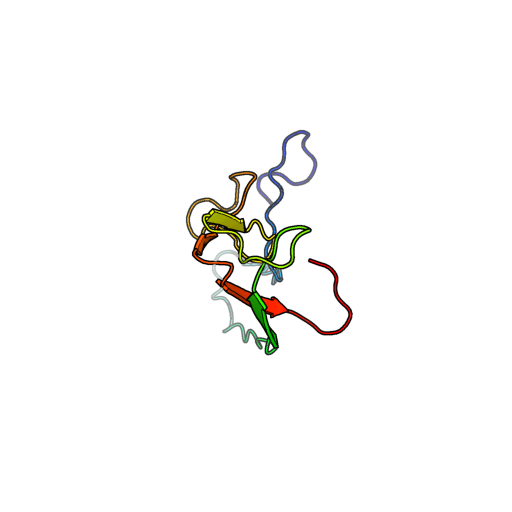1.683 1.00 89.81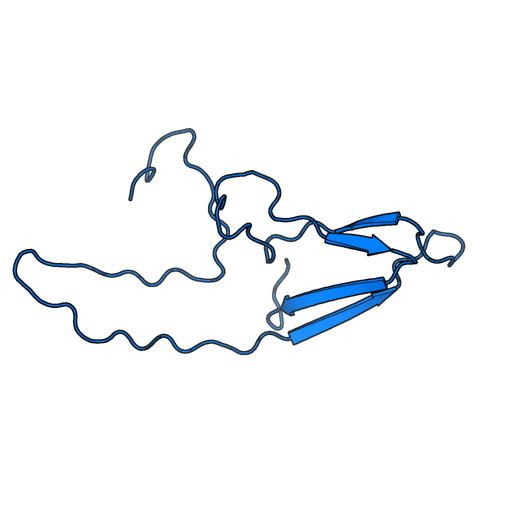 87 GLU A N 1
ATOM 661 C CA . GLU A 1 87 ? 1.376 -4.420 -0.669 1.00 89.81 87 GLU A CA 1
ATOM 662 C C . GLU A 1 87 ? -0.040 -3.976 -0.298 1.00 89.81 87 GLU A C 1
ATOM 664 O O . GLU A 1 87 ? -0.388 -2.809 -0.473 1.00 89.81 87 GLU A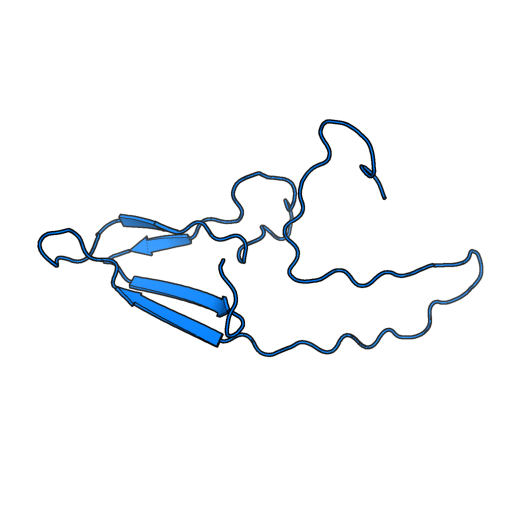 O 1
ATOM 669 N N . GLY A 1 88 ? -0.841 -4.887 0.256 1.00 88.62 88 GLY A N 1
ATOM 670 C CA . GLY A 1 88 ? -2.189 -4.561 0.738 1.00 88.62 88 GLY A CA 1
ATOM 671 C C . GLY A 1 88 ? -3.286 -4.690 -0.320 1.00 88.62 88 GLY A C 1
ATOM 672 O O . GLY A 1 88 ? -4.382 -4.169 -0.127 1.00 88.62 88 GLY A O 1
ATOM 673 N N . LEU A 1 89 ? -3.006 -5.381 -1.428 1.00 89.81 89 LEU A N 1
ATOM 674 C CA . LEU A 1 89 ? -3.949 -5.556 -2.530 1.00 89.81 89 LEU A CA 1
ATOM 675 C C . LEU A 1 89 ? -5.027 -6.582 -2.171 1.00 89.81 89 LEU A C 1
ATOM 677 O O . LEU A 1 89 ? -4.709 -7.685 -1.722 1.00 89.81 89 LEU A O 1
ATOM 681 N N . ARG A 1 90 ? -6.296 -6.242 -2.399 1.00 88.62 90 ARG A N 1
ATOM 682 C CA . ARG A 1 90 ? -7.400 -7.208 -2.376 1.00 88.62 90 ARG A CA 1
ATOM 683 C C . ARG A 1 90 ? -7.682 -7.717 -3.783 1.00 88.62 90 ARG A C 1
ATOM 685 O O . ARG A 1 90 ? -7.513 -6.997 -4.765 1.00 88.62 90 ARG A O 1
ATOM 692 N N . GLU A 1 91 ? -8.114 -8.967 -3.862 1.00 85.88 91 GLU A N 1
ATOM 693 C CA . GLU A 1 91 ? -8.558 -9.567 -5.115 1.00 85.88 91 GLU A CA 1
ATOM 694 C C . GLU A 1 91 ? -9.790 -8.828 -5.657 1.00 85.88 91 GLU A C 1
ATOM 696 O O . GLU A 1 91 ? -10.714 -8.526 -4.905 1.00 85.88 91 GLU A O 1
ATOM 701 N N . GLY A 1 92 ? -9.790 -8.524 -6.958 1.00 85.69 92 GLY A N 1
ATOM 702 C CA . GLY A 1 92 ? -10.911 -7.868 -7.640 1.00 85.69 92 GLY A CA 1
ATOM 703 C C . GLY A 1 92 ? -11.037 -6.353 -7.429 1.00 85.69 92 GLY A C 1
ATOM 704 O O . GLY A 1 92 ? -11.985 -5.767 -7.942 1.00 85.69 92 GLY A O 1
ATOM 705 N N . GLU A 1 93 ? -10.104 -5.714 -6.718 1.00 84.69 93 GLU A N 1
ATOM 706 C CA . GLU A 1 93 ? -10.148 -4.277 -6.414 1.00 84.69 93 GLU A CA 1
ATOM 707 C C . GLU A 1 93 ? -9.128 -3.466 -7.234 1.00 84.69 93 GLU A C 1
ATOM 709 O O . GLU A 1 93 ? -7.992 -3.896 -7.449 1.00 84.69 93 GLU A O 1
ATOM 714 N N . GLU A 1 94 ? -9.515 -2.251 -7.641 1.00 80.56 94 GLU A N 1
ATOM 715 C CA . GLU A 1 94 ? -8.641 -1.288 -8.327 1.00 80.56 94 GLU A CA 1
ATOM 716 C C . GLU A 1 94 ? -8.129 -0.198 -7.368 1.00 80.56 94 GLU A C 1
ATOM 718 O O . GLU A 1 94 ? -8.898 0.433 -6.628 1.00 80.56 94 GLU A O 1
ATOM 723 N N . TYR A 1 95 ? -6.821 0.077 -7.418 1.00 75.38 95 TYR A N 1
ATOM 724 C CA . TYR A 1 95 ? -6.103 0.941 -6.470 1.00 75.38 95 TYR A CA 1
ATOM 725 C C . TYR A 1 95 ? -5.424 2.143 -7.114 1.00 75.38 95 TYR A C 1
ATOM 727 O O . TYR A 1 95 ? -4.799 1.996 -8.178 1.00 75.38 95 TYR A O 1
#

Sequence (95 aa):
RVHEGKPGGTRVYAHAFQKINPQMGKTLEPLEITLQSGATVAGTLVDPSGKPVQQALMISRLKVAPTSPDWWRGESDKVQNGNFKLEGLREGEEY